Protein AF-A0A2L2Z5R6-F1 (afdb_monomer_lite)

Structu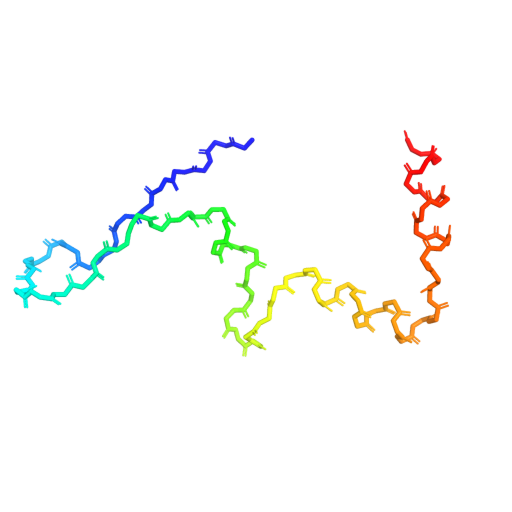re (mmCIF, N/CA/C/O backbone):
data_AF-A0A2L2Z5R6-F1
#
_entry.id   AF-A0A2L2Z5R6-F1
#
loop_
_atom_site.group_PDB
_atom_site.id
_atom_site.type_symbol
_atom_site.label_atom_id
_atom_site.label_alt_id
_atom_site.label_comp_id
_atom_site.label_asym_id
_atom_site.label_entity_id
_atom_site.label_seq_id
_atom_site.pdbx_PDB_ins_code
_atom_site.Cartn_x
_atom_site.Cartn_y
_atom_site.Cartn_z
_atom_site.occupancy
_atom_site.B_iso_or_equiv
_atom_site.auth_seq_id
_atom_site.auth_comp_id
_atom_site.auth_asym_id
_atom_site.auth_atom_id
_atom_site.pdbx_PDB_model_num
ATOM 1 N N . SER A 1 1 ? -11.536 4.459 -7.014 1.00 58.56 1 SER A N 1
ATOM 2 C CA . SER A 1 1 ? -10.119 4.751 -7.310 1.00 58.56 1 SER A CA 1
ATOM 3 C C . SER A 1 1 ? -9.912 4.664 -8.816 1.00 58.56 1 SER A C 1
ATOM 5 O O . SER A 1 1 ? -10.544 3.814 -9.426 1.00 58.56 1 SER A O 1
ATOM 7 N N . GLN A 1 2 ? -9.114 5.555 -9.412 1.00 85.12 2 GLN A N 1
ATOM 8 C CA . GLN A 1 2 ? -8.791 5.582 -10.854 1.00 85.12 2 GLN A CA 1
ATOM 9 C C . GLN A 1 2 ? -7.265 5.520 -11.074 1.00 85.12 2 GLN A C 1
ATOM 11 O O . GLN A 1 2 ? -6.725 6.165 -11.969 1.00 85.12 2 GLN A O 1
ATOM 16 N N . ALA A 1 3 ? -6.553 4.799 -10.203 1.00 90.94 3 ALA A N 1
ATOM 17 C CA . ALA A 1 3 ? -5.104 4.659 -10.292 1.00 90.94 3 ALA A CA 1
ATOM 18 C C . ALA A 1 3 ? -4.718 3.759 -11.486 1.00 90.94 3 ALA A C 1
ATOM 20 O O . ALA A 1 3 ? -5.304 2.684 -11.640 1.00 90.94 3 ALA A O 1
ATOM 21 N N . PRO A 1 4 ? -3.774 4.174 -12.349 1.00 94.81 4 PRO A N 1
ATOM 22 C CA . PRO A 1 4 ? -3.367 3.384 -13.505 1.00 94.81 4 PRO A CA 1
ATOM 23 C C . PRO A 1 4 ? -2.393 2.265 -13.119 1.00 94.81 4 PRO A C 1
ATOM 25 O O . PRO A 1 4 ? -1.695 2.344 -12.107 1.00 94.81 4 PRO A O 1
ATOM 28 N N . TYR A 1 5 ? -2.262 1.268 -13.990 1.00 95.56 5 TYR A N 1
ATOM 29 C CA . TYR A 1 5 ? -1.092 0.393 -13.972 1.00 95.56 5 TYR A CA 1
ATOM 30 C C . TYR A 1 5 ? 0.104 1.115 -14.598 1.00 95.56 5 TYR A C 1
ATOM 32 O O . TYR A 1 5 ? -0.034 1.781 -15.627 1.00 95.56 5 TYR A O 1
ATOM 40 N N . ALA A 1 6 ? 1.278 0.978 -13.990 1.00 95.00 6 ALA A N 1
ATOM 41 C CA . ALA A 1 6 ? 2.519 1.574 -14.461 1.00 95.00 6 ALA A CA 1
ATOM 42 C C . ALA A 1 6 ? 3.516 0.484 -14.866 1.00 95.00 6 ALA A C 1
ATOM 44 O O . ALA A 1 6 ? 3.764 -0.456 -14.120 1.00 95.00 6 ALA A O 1
ATOM 45 N N . VAL A 1 7 ? 4.125 0.632 -16.043 1.00 95.69 7 VAL A N 1
ATOM 46 C CA . VAL A 1 7 ? 5.272 -0.187 -16.455 1.00 95.69 7 VAL A CA 1
ATOM 47 C C . VAL A 1 7 ? 6.513 0.688 -16.376 1.00 95.69 7 VAL A C 1
ATOM 49 O O . VAL A 1 7 ? 6.622 1.696 -17.081 1.00 95.69 7 VAL A O 1
ATOM 52 N N . ARG A 1 8 ? 7.433 0.333 -15.481 1.00 94.06 8 ARG A N 1
ATOM 53 C CA . ARG A 1 8 ? 8.683 1.072 -15.257 1.00 94.06 8 ARG A CA 1
ATOM 54 C C . ARG A 1 8 ? 9.830 0.455 -16.060 1.00 94.06 8 ARG A C 1
ATOM 56 O O . ARG A 1 8 ? 9.710 -0.642 -16.591 1.00 94.06 8 ARG A O 1
ATOM 63 N N . ASP A 1 9 ? 10.919 1.210 -16.194 1.00 94.38 9 ASP A N 1
ATOM 64 C CA . ASP A 1 9 ? 12.198 0.745 -16.761 1.00 94.38 9 ASP A CA 1
ATOM 65 C C . ASP A 1 9 ? 12.197 0.325 -18.242 1.00 94.38 9 ASP A C 1
ATOM 67 O O . ASP A 1 9 ? 13.102 -0.366 -18.704 1.00 94.38 9 ASP A O 1
ATOM 71 N N . ILE A 1 10 ? 11.222 0.806 -19.019 1.00 95.88 10 ILE A N 1
ATOM 72 C CA . ILE A 1 10 ? 11.125 0.548 -20.469 1.00 95.88 10 ILE A CA 1
ATOM 73 C C . ILE A 1 10 ? 11.499 1.754 -21.346 1.00 95.88 10 ILE A C 1
ATOM 75 O O . ILE A 1 10 ? 11.572 1.638 -22.567 1.00 95.88 10 ILE A O 1
ATOM 79 N N . ARG A 1 11 ? 11.741 2.934 -20.751 1.00 96.19 11 ARG A N 1
ATOM 80 C CA . ARG A 1 11 ? 11.891 4.203 -21.495 1.00 96.19 11 ARG A CA 1
ATOM 81 C C . ARG A 1 11 ? 13.094 4.225 -22.445 1.00 96.19 11 ARG A C 1
ATOM 83 O O . ARG A 1 11 ? 13.014 4.855 -23.494 1.00 96.19 11 ARG A O 1
ATOM 90 N N . PHE A 1 12 ? 14.197 3.580 -22.074 1.00 96.38 12 PHE A N 1
ATOM 91 C CA . PHE A 1 12 ? 15.488 3.700 -22.767 1.00 96.38 12 PHE A CA 1
ATOM 92 C C . PHE A 1 12 ? 15.972 2.369 -23.359 1.00 96.38 12 PHE A C 1
ATOM 94 O O . PHE A 1 12 ? 17.169 2.165 -23.548 1.00 96.38 12 PHE A O 1
ATOM 101 N N . GLY A 1 13 ? 15.0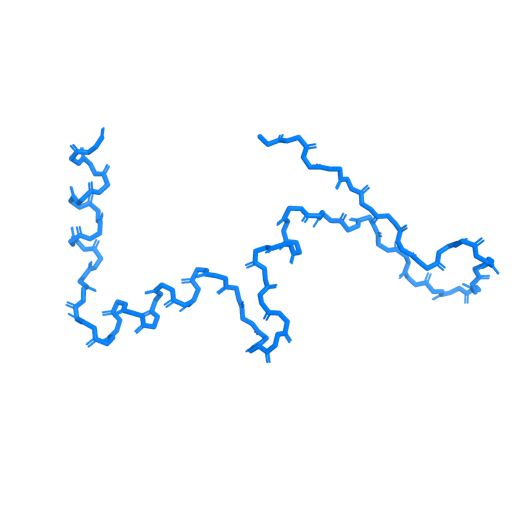34 1.468 -23.653 1.00 93.75 13 GLY A N 1
ATOM 102 C CA . GLY A 1 13 ? 15.310 0.119 -24.139 1.00 93.75 13 GLY A CA 1
ATOM 103 C C . GLY A 1 13 ? 15.184 -0.938 -23.045 1.00 93.75 13 GLY A C 1
ATOM 104 O O . GLY A 1 13 ? 15.253 -0.646 -21.852 1.00 93.75 13 GLY A O 1
ATOM 105 N N . THR A 1 14 ? 14.974 -2.180 -23.475 1.00 95.81 14 THR A N 1
ATOM 106 C CA . THR A 1 14 ? 14.708 -3.323 -22.598 1.00 95.81 14 THR A CA 1
ATOM 107 C C . THR A 1 14 ? 15.767 -4.406 -22.751 1.00 95.81 14 THR A C 1
ATOM 109 O O . THR A 1 14 ? 16.324 -4.587 -23.835 1.00 95.81 14 THR A O 1
ATOM 112 N N . LYS A 1 15 ? 16.028 -5.165 -21.683 1.00 95.25 15 LYS A N 1
ATOM 113 C CA . LYS A 1 15 ? 16.955 -6.306 -21.711 1.00 95.25 15 LYS A CA 1
ATOM 114 C C . LYS A 1 15 ? 16.188 -7.617 -21.891 1.00 95.25 15 LYS A C 1
ATOM 116 O O . LYS A 1 15 ? 15.150 -7.826 -21.264 1.00 95.25 15 LYS A O 1
ATOM 121 N N . LEU A 1 16 ? 16.715 -8.515 -22.727 1.00 95.12 16 LEU A N 1
ATOM 122 C CA . LEU A 1 16 ? 16.139 -9.848 -22.920 1.00 95.12 16 LEU A CA 1
ATOM 123 C C . LEU A 1 16 ? 16.139 -10.619 -21.590 1.00 95.12 16 LEU A C 1
ATOM 125 O O . LEU A 1 16 ? 17.155 -10.660 -20.900 1.00 95.12 16 LEU A O 1
ATOM 129 N N . GLY A 1 17 ? 15.000 -11.220 -21.240 1.00 94.44 17 GLY A N 1
ATOM 130 C CA . GLY A 1 17 ? 14.834 -12.000 -20.008 1.00 94.44 17 GLY A CA 1
ATOM 131 C C . GLY A 1 17 ? 14.563 -11.180 -18.740 1.00 94.44 17 GLY A C 1
ATOM 132 O O . GLY A 1 17 ? 14.502 -11.760 -17.663 1.00 94.44 17 GLY A O 1
ATOM 133 N N . THR A 1 18 ? 14.399 -9.854 -18.836 1.00 94.31 18 THR A N 1
ATOM 134 C CA . THR A 1 18 ? 13.963 -9.027 -17.694 1.00 94.31 18 THR A CA 1
ATOM 135 C C . THR A 1 18 ? 12.450 -9.129 -17.498 1.00 94.31 18 THR A C 1
ATOM 137 O O . THR A 1 18 ? 11.697 -9.007 -18.463 1.00 94.31 18 THR A O 1
ATOM 140 N N . ASP A 1 19 ? 12.017 -9.343 -16.254 1.00 93.50 19 ASP A N 1
ATOM 141 C CA . ASP A 1 19 ? 10.601 -9.369 -15.875 1.00 93.50 19 ASP A CA 1
ATOM 142 C C . ASP A 1 19 ? 10.075 -7.941 -15.670 1.00 93.50 19 ASP A C 1
ATOM 144 O O . ASP A 1 19 ? 10.383 -7.285 -14.673 1.00 93.50 19 ASP A O 1
ATOM 148 N N . TYR A 1 20 ? 9.300 -7.450 -16.636 1.00 93.56 20 TYR A N 1
ATOM 149 C CA . TYR A 1 20 ? 8.625 -6.158 -16.548 1.00 93.56 20 TYR A CA 1
ATOM 150 C C . TYR A 1 20 ? 7.213 -6.352 -16.013 1.00 93.56 20 TYR A C 1
ATOM 152 O O . TYR A 1 20 ? 6.397 -7.049 -16.616 1.00 93.56 20 TYR A O 1
ATOM 160 N N . LYS A 1 21 ? 6.904 -5.683 -14.904 1.00 93.81 21 LYS A N 1
ATOM 161 C CA . LYS A 1 21 ? 5.597 -5.791 -14.257 1.00 93.81 21 LYS A CA 1
ATOM 162 C C . LYS A 1 21 ? 4.668 -4.666 -14.697 1.00 93.81 21 LYS A C 1
ATOM 164 O O . LYS A 1 21 ? 5.075 -3.510 -14.803 1.00 93.81 21 LYS A O 1
ATOM 169 N N . LEU A 1 22 ? 3.399 -5.016 -14.887 1.00 94.62 22 LEU A N 1
ATOM 170 C CA . LEU A 1 22 ? 2.290 -4.067 -14.815 1.00 94.62 22 LEU A CA 1
ATOM 171 C C . LEU A 1 22 ? 2.027 -3.784 -13.335 1.00 94.62 22 LEU A C 1
ATOM 173 O O . LEU A 1 22 ? 1.244 -4.473 -12.687 1.00 94.62 22 LEU A O 1
ATOM 177 N N . GLU A 1 23 ? 2.758 -2.820 -12.785 1.00 93.81 23 GLU A N 1
ATOM 178 C CA . GLU A 1 23 ? 2.672 -2.446 -11.377 1.00 93.81 23 GLU A CA 1
ATOM 179 C C . GLU A 1 23 ? 1.349 -1.728 -11.102 1.00 93.81 23 GLU A C 1
ATOM 181 O O . GLU A 1 23 ? 1.020 -0.742 -11.763 1.00 93.81 23 GLU A O 1
AT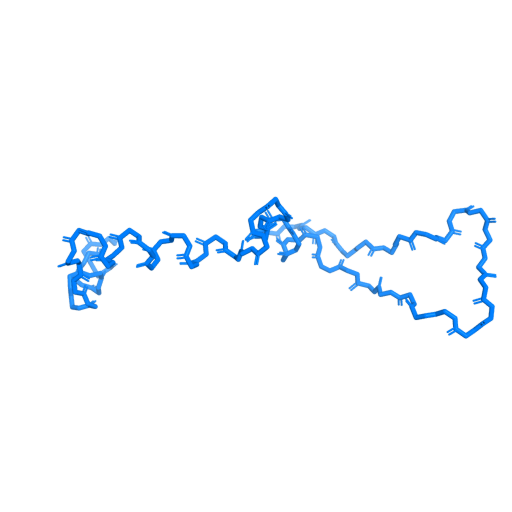OM 186 N N . ASP A 1 24 ? 0.600 -2.200 -10.108 1.00 94.94 24 ASP A N 1
ATOM 187 C CA . ASP A 1 24 ? -0.550 -1.478 -9.574 1.00 94.94 24 ASP A CA 1
ATOM 188 C C . ASP A 1 24 ? -0.052 -0.290 -8.740 1.00 94.94 24 ASP A C 1
ATOM 190 O O . ASP A 1 24 ? 0.500 -0.467 -7.649 1.00 94.94 24 ASP A O 1
ATOM 194 N N . SER A 1 25 ? -0.236 0.926 -9.262 1.00 93.25 25 SER A N 1
ATOM 195 C CA . SER A 1 25 ? 0.235 2.141 -8.591 1.00 93.25 25 SER A CA 1
ATOM 196 C C . SER A 1 25 ? -0.512 2.447 -7.291 1.00 93.25 25 SER A C 1
ATOM 198 O O . SER A 1 25 ? 0.034 3.122 -6.419 1.00 93.25 25 SER A O 1
ATOM 200 N N . LEU A 1 26 ? -1.741 1.946 -7.124 1.00 94.00 26 LEU A N 1
ATOM 201 C CA . LEU A 1 26 ? -2.4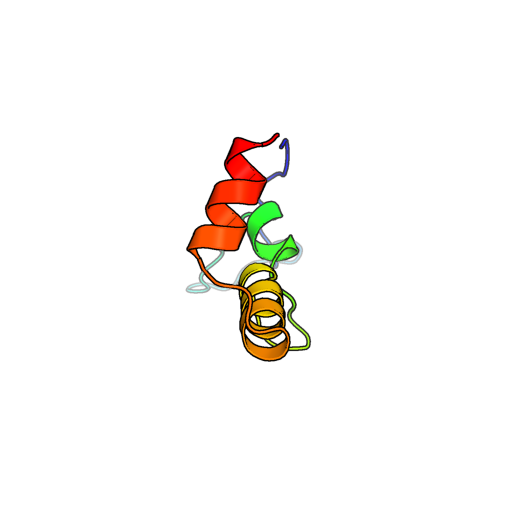74 2.091 -5.871 1.00 94.00 26 LEU A CA 1
ATOM 202 C C . LEU A 1 26 ? -1.857 1.194 -4.805 1.00 94.00 26 LEU A C 1
ATOM 204 O O . LEU A 1 26 ? -1.577 1.663 -3.702 1.00 94.00 26 LEU A O 1
ATOM 208 N N . TRP A 1 27 ? -1.610 -0.071 -5.140 1.00 92.56 27 TRP A N 1
ATOM 209 C CA . TRP A 1 27 ? -1.004 -1.013 -4.204 1.00 92.56 27 TRP A CA 1
ATOM 210 C C . TRP A 1 27 ? 0.406 -0.588 -3.784 1.00 92.56 27 TRP A C 1
ATOM 212 O O . TRP A 1 27 ? 0.726 -0.622 -2.597 1.00 92.56 27 TRP A O 1
ATOM 222 N N . SER A 1 28 ? 1.237 -0.123 -4.724 1.00 91.69 28 SER A N 1
ATOM 223 C CA . SER A 1 28 ? 2.581 0.350 -4.378 1.00 91.69 28 SER A CA 1
ATOM 224 C C . SER A 1 28 ? 2.559 1.627 -3.534 1.00 91.69 28 SER A C 1
ATOM 226 O O . SER A 1 28 ? 3.432 1.809 -2.694 1.00 91.69 28 SER A O 1
ATOM 228 N N . SER A 1 29 ? 1.534 2.477 -3.673 1.00 91.56 29 SER A N 1
ATOM 229 C CA . SER A 1 29 ? 1.411 3.705 -2.872 1.00 91.56 29 SER A CA 1
ATOM 230 C C . SER A 1 29 ? 1.055 3.479 -1.397 1.00 91.56 29 SER A C 1
ATOM 232 O O . SER A 1 29 ? 1.351 4.333 -0.565 1.00 91.56 29 SER A O 1
ATOM 234 N N . VAL A 1 30 ? 0.436 2.343 -1.052 1.00 94.50 30 VAL A N 1
ATOM 235 C CA . VAL A 1 30 ? 0.071 1.992 0.337 1.00 94.50 30 VAL A CA 1
ATOM 236 C C . VAL A 1 30 ? 1.119 1.112 1.027 1.00 94.50 30 VAL A C 1
ATOM 238 O O . VAL A 1 30 ? 0.880 0.578 2.116 1.00 94.50 30 VAL A O 1
ATOM 241 N N . TYR A 1 31 ? 2.282 0.965 0.400 1.00 94.50 31 TYR A N 1
ATOM 242 C CA . TYR A 1 31 ? 3.433 0.266 0.940 1.00 94.50 31 TYR A CA 1
ATOM 243 C C . TYR A 1 31 ? 4.539 1.272 1.258 1.00 94.50 31 TYR A C 1
ATOM 245 O O . TYR A 1 31 ? 5.042 1.953 0.366 1.00 94.50 31 TYR A O 1
ATOM 253 N N . ASP A 1 32 ? 4.920 1.380 2.529 1.00 94.56 32 ASP A N 1
ATOM 254 C CA . ASP A 1 32 ? 6.025 2.242 2.931 1.00 94.56 32 ASP A CA 1
ATOM 255 C C . ASP A 1 32 ? 7.352 1.511 2.697 1.00 94.56 32 ASP A C 1
ATOM 257 O O . ASP A 1 32 ? 7.700 0.570 3.411 1.00 94.56 32 ASP A O 1
ATOM 261 N N . THR A 1 33 ? 8.106 1.958 1.693 1.00 95.00 33 THR A N 1
ATOM 262 C CA . THR A 1 33 ? 9.405 1.379 1.325 1.00 95.00 33 THR A CA 1
ATOM 263 C C . THR A 1 33 ? 10.532 1.723 2.300 1.00 95.00 33 THR A C 1
ATOM 265 O O . THR A 1 33 ? 11.593 1.114 2.219 1.00 95.00 33 THR A O 1
ATOM 268 N N . TYR A 1 34 ? 10.362 2.710 3.189 1.00 96.06 34 TYR A N 1
ATOM 269 C CA . TYR A 1 34 ? 11.397 3.075 4.165 1.00 96.06 34 TYR A CA 1
ATOM 270 C C . TYR A 1 34 ? 11.456 2.076 5.325 1.00 96.06 34 TYR A C 1
ATOM 272 O O . TYR A 1 34 ? 12.540 1.711 5.776 1.00 96.06 34 TYR A O 1
ATOM 280 N N . VAL A 1 35 ? 10.289 1.620 5.784 1.00 95.31 35 VAL A N 1
ATOM 281 C CA . VAL A 1 35 ? 10.157 0.604 6.844 1.00 95.31 35 VAL A CA 1
ATOM 282 C C . VAL A 1 35 ? 9.798 -0.786 6.310 1.00 95.31 35 VAL A C 1
ATOM 284 O O . VAL A 1 35 ? 9.611 -1.703 7.103 1.00 95.31 35 VAL A O 1
ATOM 287 N N . ASP A 1 36 ? 9.705 -0.931 4.986 1.00 94.56 36 ASP A N 1
ATOM 288 C CA . ASP A 1 36 ? 9.374 -2.167 4.264 1.00 94.56 36 ASP A CA 1
ATOM 289 C C . ASP A 1 36 ? 8.047 -2.802 4.719 1.00 94.56 36 ASP A C 1
ATOM 291 O O . ASP A 1 36 ? 7.934 -4.010 4.945 1.00 94.56 36 ASP A O 1
ATOM 295 N N . MET A 1 37 ? 7.011 -1.975 4.895 1.00 94.88 37 MET A N 1
ATOM 296 C CA . MET A 1 37 ? 5.778 -2.399 5.559 1.00 94.88 37 MET A CA 1
ATOM 297 C C . MET A 1 37 ? 4.510 -1.782 4.945 1.00 94.88 37 MET A C 1
ATOM 299 O O . MET A 1 37 ? 4.466 -0.577 4.683 1.00 94.88 37 MET A O 1
ATOM 303 N N . PRO A 1 38 ? 3.426 -2.565 4.769 1.00 96.00 38 PRO A N 1
ATOM 304 C CA . PRO A 1 38 ? 2.132 -2.020 4.371 1.00 96.00 38 PRO A CA 1
ATOM 305 C C . PRO A 1 38 ? 1.535 -1.117 5.454 1.00 96.00 38 PRO A C 1
ATOM 307 O O . PRO A 1 38 ? 1.651 -1.401 6.650 1.00 96.00 38 PRO A O 1
ATOM 310 N N . LEU A 1 39 ? 0.774 -0.103 5.039 1.00 95.31 39 LEU A N 1
ATOM 311 C CA . LEU A 1 39 ? 0.037 0.777 5.956 1.00 95.31 39 LEU A CA 1
ATOM 312 C C . LEU A 1 39 ? -0.907 0.012 6.905 1.00 95.31 39 LEU A C 1
ATOM 314 O O . LEU A 1 39 ? -1.103 0.427 8.039 1.00 95.31 39 LEU A O 1
ATOM 318 N N . ALA A 1 40 ? -1.468 -1.130 6.496 1.00 95.62 40 ALA A N 1
ATOM 319 C CA . ALA A 1 40 ? -2.311 -1.936 7.385 1.00 95.62 40 ALA A CA 1
ATOM 320 C C . ALA A 1 40 ? -1.544 -2.449 8.619 1.00 95.62 40 ALA A C 1
ATOM 322 O O . ALA A 1 40 ? -2.075 -2.457 9.724 1.00 95.62 40 ALA A O 1
ATOM 323 N N . ILE A 1 41 ? -0.269 -2.814 8.465 1.00 96.69 41 ILE A N 1
ATOM 324 C CA . ILE A 1 41 ? 0.533 -3.328 9.581 1.00 96.69 41 ILE A CA 1
ATOM 325 C C . ILE A 1 41 ? 0.938 -2.197 10.536 1.00 96.69 41 ILE A C 1
ATOM 327 O O . ILE A 1 41 ? 1.067 -2.424 11.738 1.00 96.69 41 ILE A O 1
ATOM 331 N N . THR A 1 42 ? 1.066 -0.951 10.060 1.00 96.25 42 THR A N 1
ATOM 332 C CA . THR A 1 42 ? 1.245 0.187 10.980 1.00 96.25 42 THR A CA 1
ATOM 333 C C . THR A 1 42 ? 0.020 0.357 11.886 1.00 96.25 42 THR A C 1
ATOM 335 O O . THR A 1 42 ? 0.186 0.643 13.073 1.00 96.25 42 THR A O 1
ATOM 338 N N . ALA A 1 43 ? -1.191 0.099 11.377 1.00 96.81 43 ALA A N 1
ATOM 339 C CA . ALA A 1 43 ? -2.409 0.082 12.185 1.00 96.81 43 ALA A CA 1
ATOM 340 C C . ALA A 1 43 ? -2.415 -1.073 13.203 1.00 96.81 43 ALA A C 1
ATOM 342 O O . ALA A 1 43 ? -2.729 -0.842 14.369 1.00 96.81 43 ALA A O 1
ATOM 343 N N . GLU A 1 44 ? -1.975 -2.275 12.824 1.00 97.06 44 GLU A N 1
ATOM 344 C CA . GLU A 1 44 ? -1.830 -3.412 13.755 1.00 97.06 44 GLU A CA 1
ATOM 345 C C . GLU A 1 44 ? -0.801 -3.143 14.869 1.00 97.06 44 GLU A C 1
ATOM 347 O O . GLU A 1 44 ? -1.001 -3.506 16.034 1.00 97.06 44 GLU A O 1
ATOM 352 N N . ASN A 1 45 ? 0.283 -2.427 14.553 1.00 96.88 45 ASN A N 1
ATOM 353 C CA . ASN A 1 45 ? 1.253 -1.978 15.554 1.00 96.88 45 ASN A CA 1
ATOM 354 C C . ASN A 1 45 ? 0.611 -1.017 16.568 1.00 96.88 45 ASN A C 1
ATOM 356 O O . ASN A 1 45 ? 0.892 -1.098 17.768 1.00 96.88 45 ASN A O 1
ATOM 360 N N . LEU A 1 46 ? -0.273 -0.120 16.112 1.00 97.25 46 LEU A N 1
ATOM 361 C CA . LEU A 1 46 ? -1.055 0.743 17.001 1.00 97.25 46 LEU A CA 1
ATOM 362 C C . LEU A 1 46 ? -2.054 -0.075 17.824 1.00 97.25 46 LEU A C 1
ATOM 364 O O . LEU A 1 46 ? -2.117 0.115 19.038 1.00 97.25 46 LEU A O 1
ATOM 368 N N . ALA A 1 47 ? -2.773 -1.016 17.209 1.00 97.44 47 ALA A N 1
ATOM 369 C CA . ALA A 1 47 ? -3.710 -1.885 17.914 1.00 97.44 47 ALA A CA 1
ATOM 370 C C . ALA A 1 47 ? -3.016 -2.639 19.059 1.00 97.44 47 ALA A C 1
ATOM 372 O O . ALA A 1 47 ? -3.485 -2.612 20.197 1.00 97.44 47 ALA A O 1
ATOM 373 N N . SER A 1 48 ? -1.826 -3.186 18.799 1.00 97.19 48 SER A N 1
ATOM 374 C CA . SER A 1 48 ? -0.997 -3.857 19.806 1.00 97.19 48 SER A CA 1
ATOM 375 C C . SER A 1 48 ? -0.535 -2.907 20.918 1.00 97.19 48 SER A C 1
ATOM 377 O O . SER A 1 48 ? -0.632 -3.233 22.102 1.00 97.19 48 SER A O 1
ATOM 379 N N . LYS A 1 49 ? -0.064 -1.704 20.562 1.00 97.81 49 LYS A N 1
ATOM 380 C CA . LYS A 1 49 ? 0.427 -0.698 21.520 1.00 97.81 49 LYS A CA 1
ATOM 381 C C . LYS A 1 49 ? -0.673 -0.176 22.447 1.00 97.81 49 LYS A C 1
ATOM 383 O O . LYS A 1 49 ? -0.419 0.051 23.629 1.00 97.81 49 LYS A O 1
ATOM 388 N N . TYR A 1 50 ? -1.875 0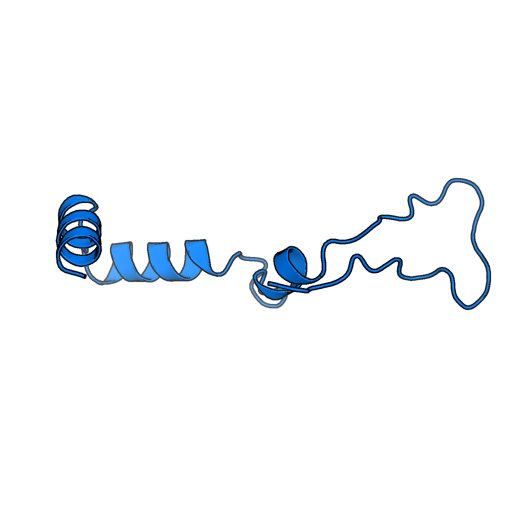.023 21.914 1.00 97.88 50 TYR A N 1
ATOM 389 C CA . TYR A 1 50 ? -3.014 0.587 22.641 1.00 97.88 50 TYR A CA 1
ATOM 390 C C . TYR A 1 50 ? -4.002 -0.471 23.144 1.00 97.88 50 TYR A C 1
ATOM 392 O O . TYR A 1 50 ? -4.998 -0.112 23.767 1.00 97.88 50 TYR A O 1
ATOM 400 N N . LYS A 1 51 ? -3.702 -1.762 22.941 1.00 97.06 51 LYS A N 1
ATOM 401 C CA . LYS A 1 51 ? -4.545 -2.903 23.336 1.00 97.06 51 LYS A CA 1
ATOM 402 C C . LYS A 1 51 ? -5.970 -2.800 22.779 1.00 97.06 51 LYS A C 1
ATOM 404 O O . LYS A 1 51 ? -6.935 -3.065 23.491 1.00 97.06 51 LYS A O 1
ATOM 409 N N . ILE A 1 52 ? -6.085 -2.393 21.518 1.00 97.50 52 ILE A N 1
ATOM 410 C CA . ILE A 1 52 ? -7.363 -2.319 20.805 1.00 97.50 52 ILE A CA 1
ATOM 411 C C . ILE A 1 52 ? -7.722 -3.735 20.361 1.00 97.50 52 ILE A C 1
ATOM 413 O O . ILE A 1 52 ? -6.932 -4.386 19.676 1.00 97.50 52 ILE A O 1
ATOM 417 N N . SER A 1 53 ? -8.886 -4.225 20.784 1.00 97.00 53 SER A N 1
ATOM 418 C CA . SER A 1 53 ? -9.357 -5.553 20.398 1.00 97.00 53 SER A CA 1
ATOM 419 C C . SER A 1 53 ? -9.981 -5.541 19.004 1.00 97.00 53 SER A C 1
ATOM 421 O O . SER A 1 53 ? -10.399 -4.500 18.490 1.00 97.00 53 SER A O 1
ATOM 423 N N . ARG A 1 54 ? -10.09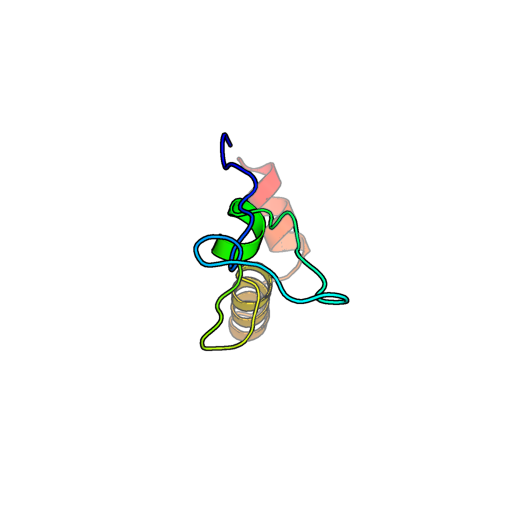1 -6.723 18.391 1.00 96.69 54 ARG A N 1
ATOM 424 C CA . ARG A 1 54 ? -10.795 -6.870 17.115 1.00 96.69 54 ARG A CA 1
ATOM 425 C C . ARG A 1 54 ? -12.265 -6.465 17.252 1.00 96.69 54 ARG A C 1
ATOM 427 O O . ARG A 1 54 ? -12.803 -5.807 16.366 1.00 96.69 54 ARG A O 1
ATOM 434 N N . GLU A 1 55 ? -12.886 -6.812 18.374 1.00 97.12 55 GLU A N 1
ATOM 435 C CA . GLU A 1 55 ? -14.274 -6.482 18.677 1.00 97.12 55 GLU A CA 1
ATOM 436 C C . GLU A 1 55 ? -14.493 -4.968 18.768 1.00 97.12 55 GLU A C 1
ATOM 438 O O . GLU A 1 55 ? -15.547 -4.483 18.361 1.00 97.12 55 GLU A O 1
ATOM 443 N N . ASP A 1 56 ? -13.518 -4.209 19.277 1.00 95.75 56 ASP A N 1
ATOM 444 C CA . ASP A 1 56 ? -13.597 -2.744 19.325 1.00 95.75 56 ASP A CA 1
ATOM 445 C C . ASP A 1 56 ? -13.523 -2.131 17.921 1.00 95.75 56 ASP A C 1
ATOM 447 O O . ASP A 1 56 ? -14.317 -1.243 17.600 1.00 95.75 56 ASP A O 1
ATOM 451 N N . CYS A 1 57 ? -12.632 -2.642 17.062 1.00 96.62 57 CYS A N 1
ATOM 452 C CA . CYS A 1 57 ? -12.554 -2.240 15.656 1.00 96.62 57 CYS A CA 1
ATOM 453 C C . CYS A 1 57 ? -13.864 -2.530 14.906 1.00 96.62 57 CYS A C 1
ATOM 455 O O . CYS A 1 57 ? -14.374 -1.658 14.203 1.00 96.62 57 CYS A O 1
ATOM 457 N N . ASP A 1 58 ? -14.437 -3.724 15.090 1.00 97.00 58 ASP A N 1
ATOM 458 C CA . ASP A 1 58 ? -15.688 -4.123 14.433 1.00 97.00 58 ASP A CA 1
ATOM 459 C C . ASP A 1 58 ? -16.884 -3.291 14.936 1.00 97.00 58 ASP A C 1
ATOM 461 O O . ASP A 1 58 ? -17.707 -2.843 14.135 1.00 97.00 58 ASP A O 1
ATOM 465 N N . LYS A 1 59 ? -16.970 -3.015 16.249 1.00 96.94 59 LYS A N 1
ATOM 466 C CA . LYS A 1 59 ? -17.999 -2.122 16.819 1.00 96.94 59 LYS A CA 1
ATOM 467 C C . LYS A 1 59 ? -17.908 -0.716 16.238 1.00 96.94 59 LYS A C 1
ATOM 469 O O . LYS A 1 59 ? -18.942 -0.134 15.927 1.00 96.94 59 LYS A O 1
ATOM 474 N N . PHE A 1 60 ? -16.696 -0.176 16.105 1.00 95.19 60 PHE A N 1
ATOM 475 C CA . PHE A 1 60 ? -16.480 1.145 15.520 1.00 95.19 60 PHE A CA 1
ATOM 476 C C . PHE A 1 60 ? -16.877 1.181 14.037 1.00 95.19 60 PHE A C 1
ATOM 478 O O . PHE A 1 60 ? -17.572 2.103 13.615 1.00 95.19 60 PHE A O 1
ATOM 485 N N . ALA A 1 61 ? -16.503 0.155 13.267 1.00 95.62 61 ALA A N 1
ATOM 486 C CA . ALA A 1 61 ? -16.855 0.045 11.853 1.00 95.62 61 ALA A CA 1
ATOM 487 C C . ALA A 1 61 ? -18.372 -0.072 11.616 1.00 95.62 61 ALA A C 1
ATOM 489 O O . ALA A 1 61 ? -18.863 0.476 10.640 1.00 95.62 61 ALA A O 1
ATOM 490 N N . LEU A 1 62 ? -19.112 -0.753 12.503 1.00 94.94 62 LEU A N 1
ATOM 491 C CA . LEU A 1 62 ? -20.575 -0.885 12.421 1.00 94.94 62 LEU A CA 1
ATOM 492 C C . LEU A 1 62 ? -21.326 0.400 12.806 1.00 94.94 62 LEU A C 1
ATOM 494 O O . LEU A 1 62 ? -22.456 0.612 12.374 1.00 94.94 62 LEU A O 1
ATOM 498 N N . LEU A 1 63 ? -20.732 1.223 13.671 1.00 89.50 63 LEU A N 1
ATOM 499 C CA . LEU A 1 63 ? -21.335 2.465 14.167 1.00 89.50 63 LEU A CA 1
ATOM 500 C C . LEU A 1 63 ? -21.393 3.576 13.108 1.00 89.50 63 LEU A C 1
ATOM 502 O O . LEU A 1 63 ? -22.074 4.577 13.330 1.00 89.50 63 LEU A O 1
ATOM 506 N N . THR A 1 64 ? -20.659 3.408 12.007 1.00 55.03 64 THR A N 1
ATOM 507 C CA . THR A 1 64 ? -20.525 4.365 10.901 1.00 55.03 64 THR A CA 1
ATOM 508 C C . THR A 1 64 ? -21.326 3.892 9.696 1.00 55.03 64 THR A C 1
ATOM 510 O O . THR A 1 64 ? -21.989 4.749 9.070 1.00 55.03 64 THR A O 1
#

pLDDT: mean 93.88, std 6.99, range [55.03, 97.88]

Organism: Parasteatoda tepidariorum (NCBI:txid114398)

Foldseek 3Di:
DPFAFDWPDPPPHDDPPDDTDSHRPVQVVQADPVVRGGVVVVVVVVCVVVVPDPVNVVVVVVVD

Secondary structure (DSSP, 8-state):
--PPEE--S-TT---TT-----EEHHHHHTEETTTTEEHHHHHHHHHHHHT--HHHHHHHHHT-

Sequence (64 aa):
SQAPYAVRDIRFGTKLGTDYKLEDSLWSSVYDTYVDMPLAITAENLASKYKISREDCDKFALLT

InterPro domains:
  IPR016039 Thiolase-like [G3DSA:3.40.47.10] (23-62)
  IPR016039 Thiolase-like [SSF53901] (1-62)
  IPR020616 Thiolase, N-terminal [PF00108] (1-62)

Radius of gyration: 18.33 Å; chains: 1; bounding box: 38×18×48 Å